Protein AF-A0A376RIG6-F1 (afdb_monomer)

Sequence (70 aa):
MYSGVSVDAIVGATRAMHTVMSDLCTGCNLCVDPCPTHCISLQPVAETPDSWKWDLNTIPVRIIPVEHHA

InterPro domains:
  IPR010207 Ion-translocating oxidoreductase complex, RnfB/RsxB [TIGR01944] (6-69)
  IPR017896 4Fe-4S ferredoxin-type, iron-sulphur binding domain [PS51379] (16-45)
  IPR017900 4Fe-4S ferredoxin, iron-sulphur binding, conserved site [PS00198] (25-36)

Secondary structure (DSSP, 8-state):
-----S-TTEE--TTS--EE-GGG-----TTTTT-TT------PPP--TTT----GGGS-PPPPP-----

Organism: Escherichia coli (NCBI:txid562)

Structure (mmCIF, N/CA/C/O backbone):
data_AF-A0A376RIG6-F1
#
_entry.id   AF-A0A376RIG6-F1
#
loop_
_atom_site.group_PDB
_atom_site.id
_atom_site.type_symbol
_atom_site.label_atom_id
_atom_site.label_alt_id
_atom_site.label_comp_id
_atom_site.label_asym_id
_atom_site.label_entity_id
_atom_site.label_seq_id
_atom_site.pdbx_PDB_ins_code
_atom_site.Cartn_x
_atom_site.Cartn_y
_atom_site.Cartn_z
_atom_site.occupancy
_atom_site.B_iso_or_equiv
_atom_site.auth_seq_id
_atom_site.auth_comp_id
_atom_site.auth_asym_id
_atom_site.auth_atom_id
_atom_site.pdbx_PDB_model_num
ATOM 1 N N . 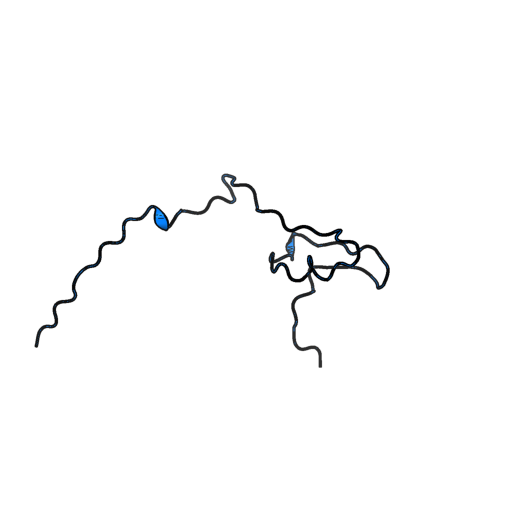MET A 1 1 ? 10.874 -26.188 -5.805 1.00 42.31 1 MET A N 1
ATOM 2 C CA . MET A 1 1 ? 11.738 -25.004 -6.000 1.00 42.31 1 MET A CA 1
ATOM 3 C C . MET A 1 1 ? 10.923 -23.850 -6.592 1.00 42.31 1 MET A C 1
ATOM 5 O O . MET A 1 1 ? 11.232 -23.377 -7.669 1.00 42.31 1 MET A O 1
ATOM 9 N N . TYR A 1 2 ? 9.863 -23.436 -5.892 1.00 50.78 2 TYR A N 1
ATOM 10 C CA . TYR A 1 2 ? 9.224 -22.116 -6.007 1.00 50.78 2 TYR A CA 1
ATOM 11 C C . TYR A 1 2 ? 8.391 -21.950 -4.726 1.00 50.78 2 TYR A C 1
ATOM 13 O O . TYR A 1 2 ? 7.178 -22.115 -4.692 1.00 50.78 2 TYR A O 1
ATOM 21 N N . SER A 1 3 ? 9.127 -21.865 -3.615 1.00 43.69 3 SER A N 1
ATOM 22 C CA . SER A 1 3 ? 8.589 -21.627 -2.277 1.00 43.69 3 SER A CA 1
ATOM 23 C C . SER A 1 3 ? 8.320 -20.131 -2.165 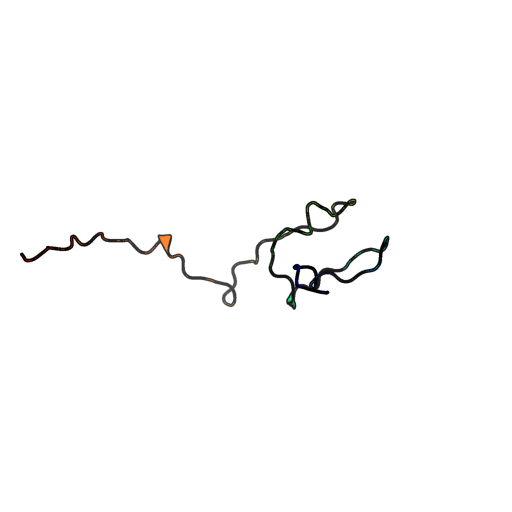1.00 43.69 3 SER A C 1
ATOM 25 O O . SER A 1 3 ? 9.175 -19.344 -2.565 1.00 43.69 3 SER A O 1
ATOM 27 N N . 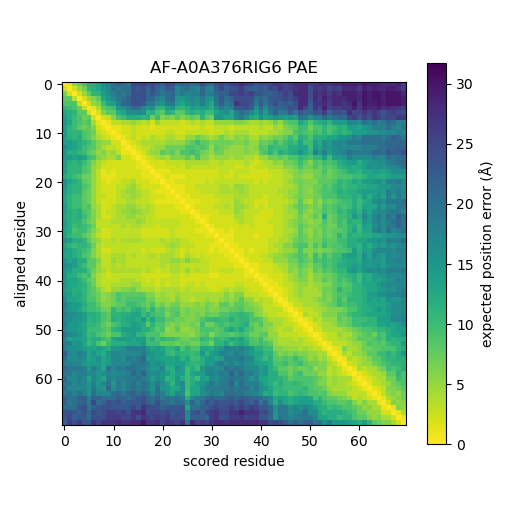GLY A 1 4 ? 7.129 -19.773 -1.688 1.00 58.38 4 GLY A N 1
ATOM 28 C CA . GLY A 1 4 ? 6.561 -18.433 -1.770 1.00 58.38 4 GLY A CA 1
ATOM 29 C C . GLY A 1 4 ? 7.458 -17.292 -1.297 1.00 58.38 4 GLY A C 1
ATOM 30 O O . GLY A 1 4 ? 8.131 -17.392 -0.273 1.00 58.38 4 GLY A O 1
ATOM 31 N N . VAL A 1 5 ? 7.384 -16.186 -2.037 1.00 41.09 5 VAL A N 1
ATOM 32 C CA . VAL A 1 5 ? 7.699 -14.832 -1.575 1.00 41.09 5 VAL A CA 1
ATOM 33 C C . VAL A 1 5 ? 6.731 -13.880 -2.280 1.00 41.09 5 VAL A C 1
ATOM 35 O O . VAL A 1 5 ? 6.522 -13.965 -3.486 1.00 41.09 5 VAL A O 1
ATOM 38 N N . SER A 1 6 ? 6.125 -12.996 -1.496 1.00 54.12 6 SER A N 1
ATOM 39 C CA . SER A 1 6 ? 5.160 -11.964 -1.872 1.00 54.12 6 SER A CA 1
ATOM 40 C C . SER A 1 6 ? 5.624 -11.075 -3.039 1.00 54.12 6 SER A C 1
ATOM 42 O O . SER A 1 6 ? 6.362 -10.115 -2.819 1.00 54.12 6 SER A O 1
ATOM 44 N N . VAL A 1 7 ? 5.179 -11.362 -4.267 1.00 59.91 7 VAL A N 1
ATOM 45 C CA . VAL A 1 7 ? 5.277 -10.434 -5.418 1.00 59.91 7 VAL A CA 1
ATOM 46 C C . VAL A 1 7 ? 4.160 -10.626 -6.463 1.00 59.91 7 VAL A C 1
ATOM 48 O O . VAL A 1 7 ? 4.190 -10.011 -7.521 1.00 59.91 7 VAL A O 1
ATOM 51 N N . ASP A 1 8 ? 3.122 -11.416 -6.172 1.00 68.38 8 ASP A N 1
ATOM 52 C CA . ASP A 1 8 ? 2.091 -11.761 -7.169 1.00 68.38 8 ASP A CA 1
ATOM 53 C C . ASP A 1 8 ? 1.157 -10.598 -7.554 1.00 68.38 8 ASP A C 1
ATOM 55 O O . ASP A 1 8 ? 0.460 -10.663 -8.562 1.00 68.38 8 ASP A O 1
ATOM 59 N N . ALA A 1 9 ? 1.144 -9.508 -6.781 1.00 84.38 9 ALA A N 1
ATOM 60 C CA . ALA A 1 9 ? 0.309 -8.339 -7.063 1.00 84.38 9 ALA A CA 1
ATOM 61 C C . ALA A 1 9 ? 0.928 -7.364 -8.081 1.00 84.38 9 ALA A C 1
ATOM 63 O O . ALA A 1 9 ? 0.303 -6.355 -8.409 1.00 84.38 9 ALA A O 1
ATOM 64 N N . ILE A 1 10 ? 2.153 -7.610 -8.556 1.00 88.19 10 ILE A N 1
ATOM 65 C CA . ILE A 1 10 ? 2.845 -6.740 -9.513 1.00 88.19 10 ILE A CA 1
ATOM 66 C C . ILE A 1 10 ? 3.099 -7.514 -10.797 1.00 88.19 10 ILE A C 1
ATOM 68 O O . ILE A 1 10 ? 3.844 -8.490 -10.811 1.00 88.19 10 ILE A O 1
ATOM 72 N N . VAL A 1 11 ? 2.520 -7.037 -11.894 1.00 88.38 11 VAL A N 1
ATOM 73 C CA . VAL A 1 11 ? 2.672 -7.651 -13.214 1.00 88.38 11 VAL A CA 1
ATOM 74 C C . VAL A 1 11 ? 3.490 -6.735 -14.111 1.00 88.38 11 VAL A C 1
ATOM 76 O O . VAL A 1 11 ? 3.236 -5.535 -14.211 1.00 88.38 11 VAL A O 1
ATOM 79 N N . GLY A 1 12 ? 4.484 -7.303 -14.782 1.00 84.31 12 GLY A N 1
ATOM 80 C CA . GLY A 1 12 ? 5.296 -6.599 -15.763 1.00 84.31 12 GLY A CA 1
ATOM 81 C C . GLY A 1 12 ? 6.516 -7.413 -16.173 1.00 84.31 12 GLY A C 1
ATOM 82 O O . GLY A 1 12 ? 6.795 -8.474 -15.618 1.00 84.31 12 GLY A O 1
ATOM 83 N N . ALA A 1 13 ? 7.225 -6.914 -17.179 1.00 82.75 13 ALA A N 1
ATOM 84 C CA . ALA A 1 13 ? 8.455 -7.511 -17.676 1.00 82.75 13 ALA A CA 1
ATOM 85 C C . ALA A 1 13 ? 9.670 -6.679 -17.256 1.00 82.75 13 ALA A C 1
ATOM 87 O O . ALA A 1 13 ? 9.578 -5.483 -16.973 1.00 82.75 13 ALA A O 1
ATOM 88 N N . THR A 1 14 ? 10.847 -7.298 -17.282 1.00 81.56 14 THR A N 1
ATOM 89 C CA . THR A 1 14 ? 12.109 -6.604 -17.018 1.00 81.56 14 THR A CA 1
ATOM 90 C C . THR A 1 14 ? 12.267 -5.399 -17.952 1.00 81.56 14 THR A C 1
ATOM 92 O O . THR A 1 14 ? 12.134 -5.535 -19.166 1.00 81.56 14 THR A O 1
ATOM 95 N N . ARG A 1 15 ? 12.586 -4.225 -17.386 1.00 79.88 15 ARG A N 1
ATOM 96 C CA . ARG A 1 15 ? 12.712 -2.931 -18.098 1.00 79.88 15 ARG A CA 1
ATOM 97 C C . ARG A 1 15 ? 11.413 -2.397 -18.720 1.00 79.88 15 ARG A C 1
ATOM 99 O O . ARG A 1 15 ? 11.477 -1.485 -19.539 1.00 79.88 15 ARG A O 1
ATOM 106 N N . ALA A 1 16 ? 10.256 -2.913 -18.317 1.00 86.19 16 ALA A N 1
ATOM 107 C CA . ALA A 1 16 ? 8.962 -2.312 -18.614 1.00 86.19 16 AL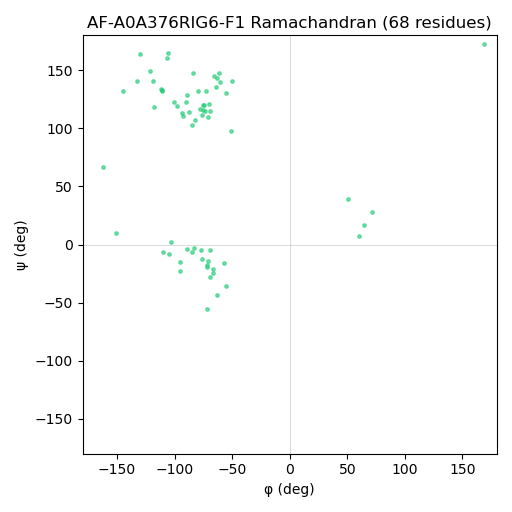A A CA 1
ATOM 108 C C . ALA A 1 16 ? 8.366 -1.642 -17.367 1.00 86.19 16 ALA A C 1
ATOM 110 O O . ALA A 1 16 ? 8.808 -1.862 -16.237 1.00 86.19 16 ALA A O 1
ATOM 111 N N . MET A 1 17 ? 7.351 -0.806 -17.584 1.00 86.00 17 MET A N 1
ATOM 112 C CA . MET A 1 17 ? 6.540 -0.258 -16.503 1.00 86.00 17 MET A CA 1
ATOM 113 C C . MET A 1 17 ? 5.683 -1.380 -15.912 1.00 86.00 17 MET A C 1
ATOM 115 O O . MET A 1 17 ? 4.908 -2.010 -16.628 1.00 86.00 17 MET A O 1
ATOM 119 N N . HIS A 1 18 ? 5.847 -1.636 -14.617 1.00 89.25 18 HIS A N 1
ATOM 120 C CA . HIS A 1 18 ? 5.059 -2.639 -13.910 1.00 89.25 18 HIS A CA 1
ATOM 121 C C . HIS A 1 18 ? 3.726 -2.037 -13.455 1.00 89.25 18 HIS A C 1
ATOM 123 O O . HIS A 1 18 ? 3.652 -0.854 -13.116 1.00 89.25 18 HIS A O 1
ATOM 129 N N . THR A 1 19 ? 2.681 -2.855 -13.414 1.00 89.56 19 THR A N 1
ATOM 130 C CA . THR A 1 19 ? 1.351 -2.483 -12.928 1.00 89.56 19 THR A CA 1
ATOM 131 C C . THR A 1 19 ? 1.061 -3.213 -11.625 1.00 89.56 19 THR A C 1
ATOM 133 O O . THR A 1 19 ? 1.273 -4.420 -11.525 1.00 89.56 19 THR A O 1
ATOM 136 N N . VAL A 1 20 ? 0.564 -2.479 -10.629 1.00 90.25 20 VAL A N 1
ATOM 137 C CA . VAL A 1 20 ? 0.097 -3.047 -9.360 1.00 90.25 20 VAL A CA 1
ATOM 138 C C . VAL A 1 20 ? -1.388 -3.389 -9.497 1.00 90.25 20 VAL A C 1
ATOM 140 O O . VAL A 1 20 ? -2.196 -2.517 -9.806 1.00 90.25 20 VAL A O 1
ATOM 143 N N . MET A 1 21 ? -1.753 -4.648 -9.270 1.00 90.25 21 MET A N 1
ATOM 144 C CA . MET A 1 21 ? -3.140 -5.113 -9.223 1.00 90.25 21 MET A CA 1
ATOM 145 C C . MET A 1 21 ? -3.692 -4.895 -7.815 1.00 90.25 21 MET A C 1
ATOM 147 O O . MET A 1 21 ? -3.386 -5.659 -6.899 1.00 90.25 21 MET A O 1
ATOM 151 N N . SER A 1 22 ? -4.501 -3.848 -7.638 1.00 87.25 22 SER A N 1
ATOM 152 C CA . SER A 1 22 ? -5.023 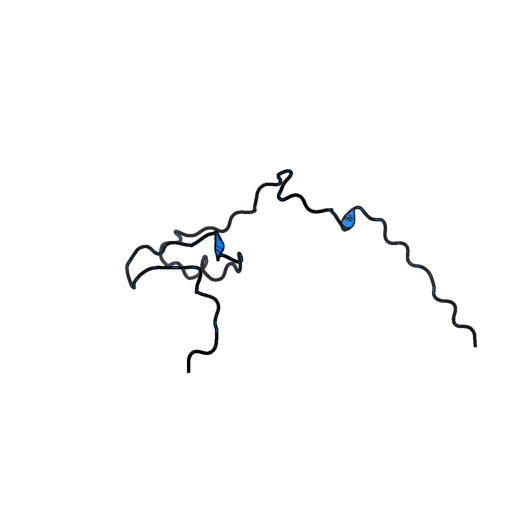-3.436 -6.327 1.00 87.25 22 SER A CA 1
ATOM 153 C C . SER A 1 22 ? -5.763 -4.549 -5.582 1.00 87.25 22 SER A C 1
ATOM 155 O O . SER A 1 22 ? -5.598 -4.665 -4.374 1.00 87.25 22 SER A O 1
ATOM 157 N N . ASP A 1 23 ? -6.492 -5.411 -6.295 1.00 86.06 23 ASP A N 1
ATOM 158 C CA . ASP A 1 23 ? -7.286 -6.496 -5.697 1.00 86.06 23 ASP A CA 1
ATOM 159 C C . ASP A 1 23 ? -6.432 -7.586 -5.031 1.00 86.06 23 ASP A C 1
ATOM 161 O O . ASP A 1 23 ? -6.896 -8.295 -4.140 1.00 86.06 23 ASP A O 1
ATOM 165 N N . LEU A 1 24 ? -5.174 -7.726 -5.461 1.00 87.25 24 LEU A N 1
ATOM 166 C CA . LEU A 1 24 ? -4.209 -8.681 -4.907 1.00 87.25 24 LEU A CA 1
ATOM 167 C C . LEU A 1 24 ? -3.162 -7.995 -4.021 1.00 87.25 24 LEU A C 1
ATOM 169 O O . LEU A 1 24 ? -2.353 -8.661 -3.371 1.00 87.25 24 LEU A O 1
ATOM 173 N N . CYS A 1 25 ? -3.145 -6.663 -4.001 1.00 88.50 25 CYS A N 1
ATOM 174 C CA . CYS A 1 25 ? -2.186 -5.888 -3.236 1.00 88.50 25 CYS A CA 1
ATOM 175 C C . CYS A 1 25 ? -2.538 -5.932 -1.747 1.00 88.50 25 CYS A C 1
ATOM 177 O O . CYS A 1 25 ? -3.586 -5.463 -1.318 1.00 88.50 25 CYS A O 1
ATOM 179 N N . THR A 1 26 ? -1.619 -6.445 -0.933 1.00 87.00 26 THR A N 1
ATOM 180 C CA . THR A 1 26 ? -1.784 -6.513 0.527 1.00 87.00 26 THR A CA 1
ATOM 181 C C . THR A 1 26 ? -1.273 -5.272 1.259 1.00 87.00 26 THR A C 1
ATOM 183 O O . THR A 1 26 ? -1.392 -5.188 2.478 1.00 87.00 26 THR A O 1
ATOM 186 N N . GLY A 1 27 ? -0.671 -4.315 0.544 1.00 87.50 27 GLY A N 1
ATOM 187 C CA . GLY A 1 27 ? -0.088 -3.116 1.152 1.00 87.50 27 GLY A CA 1
ATOM 188 C C . GLY A 1 27 ? 1.192 -3.376 1.957 1.00 87.50 27 GLY A C 1
ATOM 189 O O . GLY A 1 27 ? 1.492 -2.630 2.882 1.00 87.50 27 GLY A O 1
ATOM 190 N N . CYS A 1 28 ? 1.973 -4.409 1.615 1.00 89.62 28 CYS A N 1
ATOM 191 C CA . CYS A 1 28 ? 3.189 -4.800 2.347 1.00 89.62 28 CYS A CA 1
ATOM 192 C C . CYS A 1 28 ? 4.380 -3.824 2.234 1.00 89.62 28 CYS A C 1
ATOM 194 O O . CYS A 1 28 ? 5.411 -4.053 2.859 1.00 89.62 28 CYS A O 1
ATOM 196 N N . ASN A 1 29 ? 4.264 -2.768 1.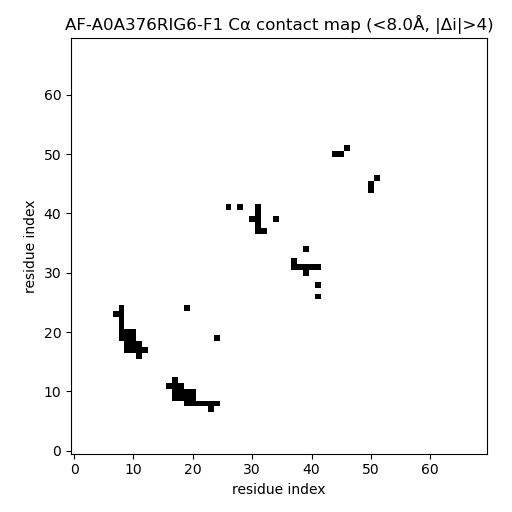423 1.00 87.25 29 ASN A N 1
ATOM 197 C CA . ASN A 1 29 ? 5.285 -1.739 1.184 1.00 87.25 29 ASN A CA 1
ATOM 198 C C . ASN A 1 29 ? 6.635 -2.223 0.602 1.00 87.25 29 ASN A C 1
ATOM 200 O O . ASN A 1 29 ? 7.559 -1.435 0.439 1.00 87.25 29 ASN A O 1
ATOM 204 N N . LEU A 1 30 ? 6.766 -3.494 0.216 1.00 88.31 30 LEU A N 1
ATOM 205 C CA . LEU A 1 30 ? 8.033 -4.032 -0.299 1.00 88.31 30 LEU A CA 1
ATOM 206 C C . LEU A 1 30 ? 8.403 -3.531 -1.700 1.00 88.31 30 LEU A C 1
ATOM 208 O O . LEU A 1 30 ? 9.546 -3.679 -2.106 1.00 88.31 30 LEU A O 1
ATOM 212 N N . CYS A 1 31 ? 7.454 -2.983 -2.459 1.00 88.81 31 CYS A N 1
ATOM 213 C CA . CYS A 1 31 ? 7.6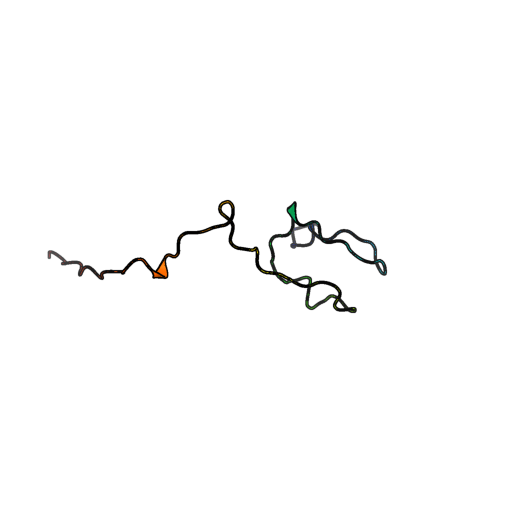53 -2.575 -3.850 1.00 88.81 31 CYS A CA 1
ATOM 214 C C . CYS A 1 31 ? 7.997 -1.092 -4.045 1.00 88.81 31 CYS A C 1
ATOM 216 O O . CYS A 1 31 ? 8.450 -0.723 -5.128 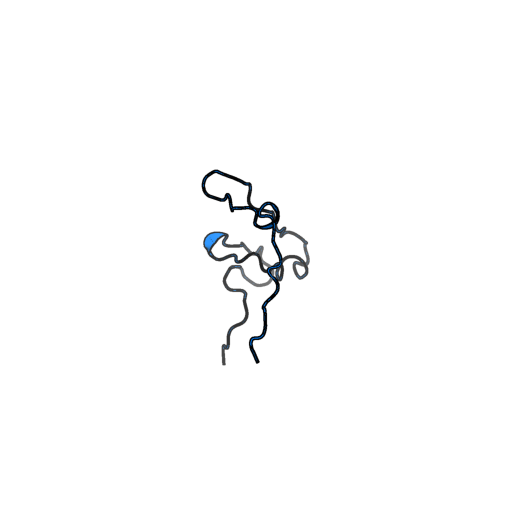1.00 88.81 31 CYS A O 1
ATOM 218 N N . VAL A 1 32 ? 7.790 -0.257 -3.025 1.00 89.62 32 VAL A N 1
ATOM 219 C CA . VAL A 1 32 ? 7.999 1.197 -3.098 1.00 89.62 32 VAL A CA 1
ATOM 220 C C . VAL A 1 32 ? 9.493 1.522 -3.152 1.00 89.62 32 VAL A C 1
ATOM 222 O O . VAL A 1 32 ? 9.957 2.128 -4.118 1.00 89.62 32 VAL A O 1
ATOM 225 N N . ASP A 1 33 ? 10.254 1.046 -2.166 1.00 87.69 33 ASP A N 1
ATOM 226 C CA . ASP A 1 33 ? 11.696 1.292 -2.051 1.00 87.69 33 ASP A CA 1
ATOM 227 C C . ASP A 1 33 ? 12.542 0.724 -3.209 1.00 87.69 33 ASP A C 1
ATOM 229 O O . ASP A 1 33 ? 13.419 1.438 -3.699 1.00 87.69 33 ASP A O 1
ATOM 233 N N . PRO A 1 34 ? 12.323 -0.515 -3.705 1.00 87.69 34 PRO A N 1
ATOM 234 C CA . PRO A 1 34 ? 13.134 -1.059 -4.795 1.00 87.69 34 PRO A CA 1
ATOM 235 C C . PRO A 1 34 ? 12.774 -0.507 -6.180 1.00 87.69 34 PRO A C 1
ATOM 237 O O . PRO A 1 34 ? 13.439 -0.863 -7.153 1.00 87.69 34 PRO A O 1
ATOM 240 N N . CYS A 1 35 ? 11.731 0.318 -6.319 1.00 88.88 35 CYS A N 1
ATOM 241 C CA . CYS A 1 35 ? 11.357 0.888 -7.610 1.00 88.88 35 CYS A CA 1
ATOM 242 C C . CYS A 1 35 ? 12.408 1.933 -8.044 1.00 88.88 35 CYS A C 1
ATOM 244 O O . CYS A 1 35 ? 12.444 3.021 -7.472 1.00 88.88 35 CYS A O 1
ATOM 246 N N . PRO A 1 36 ? 13.232 1.672 -9.079 1.00 89.12 36 PRO A N 1
ATOM 247 C CA . PRO A 1 36 ? 14.375 2.529 -9.427 1.00 89.12 36 PRO A CA 1
ATOM 248 C C . PRO A 1 36 ? 13.965 3.916 -9.935 1.00 89.12 36 PRO A C 1
ATOM 250 O O . PRO A 1 36 ? 14.761 4.848 -9.940 1.00 89.12 36 PRO A O 1
ATOM 253 N N . THR A 1 37 ? 12.727 4.041 -10.404 1.00 91.69 37 THR A N 1
ATOM 254 C CA . THR A 1 37 ? 12.134 5.287 -10.893 1.00 91.69 37 THR A CA 1
ATOM 255 C C . THR A 1 37 ? 11.167 5.902 -9.884 1.00 91.69 37 THR A C 1
ATOM 257 O O . THR A 1 37 ? 10.546 6.914 -10.193 1.00 91.69 37 THR A O 1
ATOM 260 N N . HIS A 1 38 ? 11.006 5.288 -8.706 1.00 88.62 38 HIS A N 1
ATOM 261 C CA . HIS A 1 38 ? 10.100 5.729 -7.644 1.00 88.62 38 HIS A CA 1
ATOM 262 C C . HIS A 1 38 ? 8.662 6.005 -8.125 1.00 88.62 38 HIS A C 1
ATOM 264 O O . HIS A 1 38 ? 8.013 6.954 -7.694 1.00 88.62 38 HIS A O 1
ATOM 270 N N . CYS A 1 39 ? 8.146 5.177 -9.040 1.00 89.88 39 CYS A N 1
ATOM 271 C CA . CYS A 1 39 ? 6.823 5.376 -9.643 1.00 89.88 39 CYS A CA 1
ATOM 272 C C . CYS A 1 39 ? 5.654 4.807 -8.821 1.00 89.88 39 CYS A C 1
ATOM 274 O O . CYS A 1 39 ? 4.504 4.989 -9.211 1.00 89.88 39 CYS A O 1
ATOM 276 N N . ILE A 1 40 ? 5.921 4.087 -7.730 1.00 89.81 40 ILE A N 1
ATOM 277 C CA . ILE A 1 40 ? 4.897 3.421 -6.916 1.00 89.81 40 ILE A CA 1
ATOM 278 C C . ILE A 1 40 ? 4.819 4.121 -5.562 1.00 89.81 40 ILE A C 1
ATOM 280 O O . ILE A 1 40 ? 5.844 4.372 -4.934 1.00 89.81 40 ILE A O 1
ATOM 284 N N . SER A 1 41 ? 3.601 4.405 -5.102 1.00 90.38 41 SER A N 1
ATOM 285 C CA . SER A 1 41 ? 3.337 4.974 -3.781 1.00 90.38 41 SER A CA 1
ATOM 286 C C . SER A 1 41 ? 2.218 4.202 -3.094 1.00 90.38 41 SER A C 1
ATOM 288 O O . SER A 1 41 ? 1.243 3.808 -3.738 1.00 90.38 41 SER A O 1
ATOM 290 N N . LEU A 1 42 ? 2.358 3.989 -1.787 1.00 90.06 42 LEU A N 1
ATOM 291 C CA . LEU A 1 42 ? 1.308 3.418 -0.956 1.00 90.06 42 LEU A CA 1
ATOM 292 C C . LEU A 1 42 ? 0.435 4.551 -0.415 1.00 90.06 42 LEU A C 1
ATOM 294 O O . LEU A 1 42 ? 0.950 5.525 0.132 1.00 90.06 42 LEU A O 1
ATOM 298 N N . GLN A 1 43 ? -0.879 4.429 -0.581 1.00 89.06 43 GLN A N 1
ATOM 299 C CA . GLN A 1 43 ? -1.847 5.406 -0.090 1.00 89.06 43 GLN A CA 1
ATOM 300 C C . GLN A 1 43 ? -2.787 4.744 0.922 1.00 89.06 43 GLN A C 1
ATOM 302 O O . GLN A 1 43 ? -3.175 3.590 0.721 1.00 89.06 43 GLN A O 1
ATOM 307 N N . PRO A 1 44 ? -3.154 5.445 2.007 1.00 85.88 44 PRO A N 1
ATOM 308 C CA . PRO A 1 44 ? -4.155 4.950 2.937 1.00 85.88 44 PRO A CA 1
ATOM 309 C C . PRO A 1 44 ? -5.521 4.874 2.250 1.00 85.88 44 PRO A C 1
ATOM 311 O O . PRO A 1 44 ? -5.866 5.707 1.411 1.00 85.88 44 PRO A O 1
ATOM 314 N N . VAL A 1 45 ? -6.312 3.870 2.624 1.00 85.31 45 VAL A N 1
ATOM 315 C CA . VAL A 1 45 ? -7.697 3.753 2.161 1.00 85.31 45 VAL A CA 1
ATOM 316 C C . VAL A 1 45 ? -8.531 4.819 2.868 1.00 85.31 45 VAL A C 1
ATOM 318 O O . VAL A 1 45 ? -8.436 4.967 4.085 1.00 85.31 45 VAL A O 1
ATOM 321 N N . ALA A 1 46 ? -9.339 5.563 2.111 1.00 85.81 46 ALA A N 1
ATOM 322 C CA . ALA A 1 46 ? -10.248 6.549 2.681 1.00 85.81 46 ALA A CA 1
ATOM 323 C C . ALA A 1 46 ? -11.285 5.874 3.590 1.00 85.81 46 ALA A C 1
ATOM 325 O O . ALA A 1 46 ? -11.777 4.784 3.284 1.00 85.81 46 ALA A O 1
ATOM 326 N N . GLU A 1 47 ? -11.642 6.537 4.687 1.00 85.56 47 GLU A N 1
ATOM 327 C CA . GLU A 1 47 ? -12.719 6.090 5.565 1.00 85.56 47 GLU A CA 1
ATOM 328 C C . GLU A 1 47 ? -14.071 6.347 4.891 1.00 85.56 47 GLU A C 1
ATOM 330 O O . GLU A 1 47 ? -14.462 7.479 4.613 1.00 85.56 47 GLU A O 1
ATOM 335 N N . THR A 1 48 ? -14.776 5.266 4.589 1.00 89.00 48 THR A N 1
ATOM 336 C CA . THR A 1 48 ? -16.102 5.239 3.971 1.00 89.00 48 THR A CA 1
ATOM 337 C C . THR A 1 48 ? -17.004 4.323 4.801 1.00 89.00 48 THR A C 1
ATOM 339 O O . THR A 1 48 ? -16.492 3.509 5.574 1.00 89.00 48 THR A O 1
ATOM 342 N N . PRO A 1 49 ? -18.336 4.382 4.641 1.00 86.25 49 PRO A N 1
ATOM 343 C CA . PRO A 1 49 ? -19.248 3.449 5.307 1.00 86.25 49 PRO A CA 1
ATOM 344 C C . PRO A 1 49 ? -18.982 1.960 5.014 1.00 86.25 49 PRO A C 1
ATOM 346 O O . PRO A 1 49 ? -19.464 1.114 5.761 1.00 86.25 49 PRO A O 1
ATOM 349 N N . ASP A 1 50 ? -18.200 1.635 3.982 1.00 86.56 50 ASP A N 1
ATOM 350 C CA . ASP A 1 50 ? -17.775 0.265 3.669 1.00 86.56 50 ASP A CA 1
ATOM 351 C C . ASP A 1 50 ? -16.386 -0.088 4.240 1.00 86.56 50 ASP A C 1
ATOM 353 O O . ASP A 1 50 ? -16.071 -1.261 4.429 1.00 86.56 50 ASP A O 1
ATOM 357 N N . SER A 1 51 ? -15.539 0.911 4.524 1.00 84.31 51 SER A N 1
ATOM 358 C CA . SER A 1 51 ? -14.153 0.727 4.992 1.00 84.31 51 SER A CA 1
ATOM 359 C C . SER A 1 51 ? -13.916 1.121 6.454 1.00 84.31 51 SER A C 1
ATOM 361 O O . SER A 1 51 ? -12.818 0.893 6.970 1.00 84.31 51 SER A O 1
ATOM 363 N N . TRP A 1 52 ? -14.912 1.702 7.132 1.00 88.69 52 TRP A N 1
ATOM 364 C CA . TRP A 1 52 ? -14.803 2.094 8.536 1.00 88.69 52 TRP A CA 1
ATOM 365 C C . TRP A 1 52 ? -14.526 0.883 9.430 1.00 88.69 52 TRP A C 1
ATOM 367 O O . TRP A 1 52 ? -15.082 -0.206 9.268 1.00 88.69 52 TRP A O 1
ATOM 377 N N . LYS A 1 53 ? -13.652 1.088 10.410 1.00 84.69 53 LYS A N 1
ATOM 378 C CA . LYS A 1 53 ? -13.379 0.126 11.475 1.00 84.69 53 LYS A CA 1
ATOM 379 C C . LYS A 1 53 ? -13.672 0.794 12.807 1.00 84.69 53 LYS A C 1
ATOM 381 O O . LYS A 1 53 ? -13.527 2.007 12.936 1.00 84.69 53 LYS A O 1
ATOM 386 N N . TRP A 1 54 ? -14.099 0.006 13.790 1.00 85.31 54 TRP A N 1
ATOM 387 C CA . TRP A 1 54 ? -14.221 0.509 15.153 1.00 85.31 54 TRP A CA 1
ATOM 388 C C . TRP A 1 54 ? -12.832 0.955 15.651 1.00 85.31 54 TRP A C 1
ATOM 390 O O . TRP A 1 54 ? -11.815 0.366 15.278 1.00 85.31 54 TRP A O 1
ATOM 400 N N . ASP A 1 55 ? -12.778 1.983 16.498 1.00 83.31 55 ASP A N 1
ATOM 401 C CA . ASP A 1 55 ? -11.550 2.391 17.186 1.00 83.31 55 ASP A CA 1
ATOM 402 C C . ASP A 1 55 ? -11.485 1.717 18.570 1.00 83.31 55 ASP A C 1
ATOM 404 O O . ASP A 1 55 ? -12.320 1.959 19.440 1.00 83.31 55 ASP A O 1
ATOM 408 N N . LEU A 1 56 ? -10.518 0.809 18.773 1.00 82.00 56 LEU A N 1
ATOM 409 C CA . LEU A 1 56 ? -10.370 0.070 20.043 1.00 82.00 56 LEU A CA 1
ATOM 410 C C . LEU A 1 56 ? -9.908 1.009 21.148 1.00 82.00 56 LEU A C 1
ATOM 412 O O . LEU A 1 56 ? -10.178 0.752 22.319 1.00 82.00 56 LEU A O 1
ATOM 416 N N . ASN A 1 57 ? -9.191 2.074 20.787 1.00 84.75 57 ASN A N 1
ATOM 417 C CA . ASN A 1 57 ? -8.589 2.981 21.753 1.00 84.75 57 ASN A CA 1
ATOM 418 C C . ASN A 1 57 ? -9.646 3.836 22.453 1.00 84.75 57 ASN A C 1
ATOM 420 O O . ASN A 1 57 ? -9.397 4.345 23.544 1.00 84.75 57 ASN A O 1
ATOM 424 N N . THR A 1 58 ? -10.839 3.961 21.869 1.00 84.25 58 THR A N 1
ATOM 425 C CA . THR A 1 58 ? -11.971 4.634 22.509 1.00 84.25 58 THR A CA 1
ATOM 426 C C . THR A 1 58 ? -12.639 3.778 23.589 1.00 84.25 58 THR A C 1
ATOM 428 O O . THR A 1 58 ? -13.432 4.303 24.371 1.00 84.25 58 THR A O 1
ATOM 431 N N . ILE A 1 59 ? -12.338 2.475 23.672 1.00 86.00 59 ILE A N 1
ATOM 432 C CA . ILE A 1 59 ? -12.919 1.577 24.675 1.00 86.00 59 ILE A CA 1
ATOM 433 C C . ILE A 1 59 ? -12.059 1.640 25.949 1.00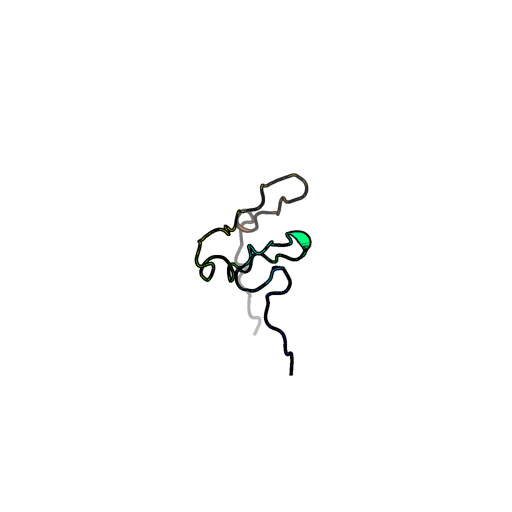 86.00 59 ILE A C 1
ATOM 435 O O . ILE A 1 59 ? -10.911 1.195 25.944 1.00 86.00 59 ILE A O 1
ATOM 439 N N . PRO A 1 60 ? -12.582 2.162 27.074 1.00 86.19 60 PRO A N 1
ATOM 440 C CA . PRO A 1 60 ? -11.801 2.292 28.296 1.00 86.19 60 PRO A CA 1
ATOM 441 C C . PRO A 1 60 ? -11.496 0.916 28.902 1.00 86.19 60 PRO A C 1
ATOM 443 O O . PRO A 1 60 ? -12.394 0.213 29.373 1.00 86.19 60 PRO A O 1
ATOM 446 N N . VAL A 1 61 ? -10.214 0.547 28.939 1.00 87.44 61 VAL A N 1
ATOM 447 C CA . VAL A 1 61 ? -9.751 -0.687 29.588 1.00 87.44 61 VAL A CA 1
ATOM 448 C C . VAL A 1 61 ? -9.771 -0.501 31.103 1.00 87.44 61 VAL A C 1
ATOM 450 O O . VAL A 1 61 ? -9.083 0.360 31.652 1.00 87.44 61 VAL A O 1
ATOM 453 N N . ARG A 1 62 ? -10.547 -1.336 31.798 1.00 88.12 62 ARG A N 1
ATOM 454 C CA . ARG A 1 62 ? -10.507 -1.449 33.259 1.00 88.12 62 ARG A CA 1
ATOM 455 C C . ARG A 1 62 ? -9.693 -2.676 33.638 1.00 88.12 62 ARG A C 1
ATOM 457 O O . ARG A 1 62 ? -10.026 -3.786 33.234 1.00 88.12 62 ARG A O 1
ATOM 464 N N . ILE A 1 63 ? -8.646 -2.473 34.430 1.00 87.75 63 ILE A N 1
ATOM 465 C CA . ILE A 1 63 ? -7.882 -3.570 35.023 1.00 87.75 63 ILE A CA 1
ATOM 466 C C . ILE A 1 63 ? -8.695 -4.095 36.206 1.00 87.75 63 ILE A C 1
ATOM 468 O O . ILE A 1 63 ? -8.951 -3.356 37.156 1.00 87.75 63 ILE A O 1
ATOM 472 N N . ILE A 1 64 ? -9.123 -5.353 36.131 1.00 89.69 64 ILE A N 1
ATOM 473 C CA . ILE A 1 64 ? -9.811 -6.033 37.229 1.00 89.69 64 ILE A CA 1
ATOM 474 C C . ILE A 1 64 ? -8.757 -6.873 37.963 1.00 89.69 64 ILE A C 1
ATOM 476 O O . ILE A 1 64 ? -8.138 -7.732 37.329 1.00 89.69 64 ILE A O 1
ATOM 480 N N . PRO A 1 65 ? -8.494 -6.623 39.257 1.00 88.12 65 PRO A N 1
ATOM 481 C CA . PRO A 1 65 ? -7.572 -7.448 40.027 1.00 88.12 65 PRO A CA 1
ATOM 482 C C . PRO A 1 65 ? -8.120 -8.876 40.157 1.00 88.12 65 PRO A C 1
ATOM 484 O O . PRO A 1 65 ? -9.306 -9.070 40.412 1.00 88.12 65 PRO A O 1
ATOM 487 N N . VAL A 1 66 ? -7.254 -9.874 39.966 1.00 85.50 66 VAL A N 1
ATOM 488 C CA . VAL A 1 66 ? -7.603 -11.290 40.147 1.00 85.50 66 VAL A CA 1
ATOM 489 C C . VAL A 1 66 ? -7.263 -11.695 41.575 1.00 85.50 66 VAL A C 1
ATOM 491 O O . VAL A 1 66 ? -6.091 -11.769 41.950 1.00 85.50 66 VAL A O 1
ATOM 494 N N . GLU A 1 67 ? -8.292 -11.953 42.372 1.00 82.88 67 GLU A N 1
ATOM 495 C CA . GLU A 1 67 ? -8.157 -12.437 43.743 1.00 82.88 67 GLU A CA 1
ATOM 496 C C . GLU A 1 67 ? -7.770 -13.923 43.710 1.00 82.88 67 GLU A C 1
ATOM 498 O O . GLU A 1 67 ? -8.515 -14.762 43.205 1.00 82.88 67 GLU A O 1
ATOM 503 N N . HIS A 1 68 ? -6.574 -14.260 44.198 1.00 78.75 68 HIS A N 1
ATOM 504 C CA . HIS A 1 68 ? -6.163 -15.654 44.357 1.00 78.75 68 HIS A CA 1
ATOM 505 C C . HIS A 1 68 ? -6.732 -16.188 45.673 1.00 78.75 68 HIS A C 1
ATOM 507 O O . HIS A 1 68 ? -6.260 -15.825 46.750 1.00 78.75 68 HIS A O 1
ATOM 513 N N . HIS A 1 69 ? -7.740 -17.054 45.585 1.00 71.56 69 HIS A N 1
ATOM 514 C CA . HIS A 1 69 ? -8.203 -17.839 46.725 1.00 71.56 69 HIS A CA 1
ATOM 515 C C . HIS A 1 69 ? -7.208 -18.983 46.968 1.00 71.56 69 HIS A C 1
ATOM 517 O O . HIS A 1 69 ? -7.066 -19.864 46.120 1.00 71.56 69 HIS A O 1
ATOM 523 N N . ALA A 1 70 ? -6.487 -18.907 48.089 1.00 66.31 70 ALA A N 1
ATOM 524 C CA . ALA A 1 70 ? -5.656 -19.988 48.620 1.00 66.31 70 ALA A CA 1
ATOM 525 C C . ALA A 1 70 ? -6.502 -20.999 49.406 1.00 66.31 70 ALA A C 1
ATOM 527 O O . ALA A 1 70 ? -7.502 -20.564 50.027 1.00 66.31 70 ALA A O 1
#

Mean predicted aligned error: 10.32 Å

Solvent-accessible surface area (backbone atoms only — not comparable to full-atom values): 5216 Å² total; per-residue (Å²): 143,82,77,88,73,98,55,88,27,55,52,67,54,93,98,52,83,66,46,75,42,69,94,62,50,83,77,80,66,74,63,37,80,75,34,92,79,60,82,54,79,91,73,85,81,74,82,40,99,88,62,64,70,89,67,71,86,79,54,84,84,77,88,75,85,81,83,82,85,128

Radius of gyration: 21.32 Å; Cα contacts (8 Å, |Δi|>4): 33; chains: 1; bounding box: 34×32×67 Å

pLDDT: mean 82.42, std 11.89, range [41.09, 91.69]

Foldseek 3Di:
DCPDDPDVQWDDDVPDDIDGNPVSDPQPPPCQVVPPVSPDDDDDDDDDPVPDDDDPVPPDDDDDDDDDDD